Protein AF-A0A9D0AX98-F1 (afdb_monomer)

Radius of gyration: 14.26 Å; Cα contacts (8 Å, |Δi|>4): 79; chains: 1; bounding box: 37×27×44 Å

Solvent-accessible surface area (backbone atoms only — not comparable to full-atom values): 5545 Å² total; per-residue (Å²): 83,97,43,71,70,38,38,52,51,26,51,51,53,47,54,59,58,20,35,94,55,37,84,77,42,34,56,57,54,39,51,58,26,51,78,71,49,47,22,65,79,70,71,41,90,48,43,64,45,57,50,68,45,40,40,59,48,38,65,75,53,49,52,80,51,29,58,73,54,54,60,63,27,61,78,42,73,67,34,40,48,41,53,50,36,29,52,49,48,43,51,53,42,59,52,5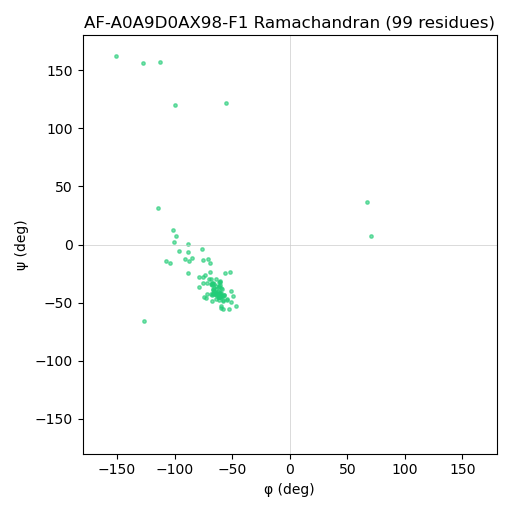6,68,69,75,77,117

Mean predicted aligned error: 4.75 Å

Secondary structure (DSSP, 8-state):
--SHHHHHHHHHHHHHHT-TTHHHHHHHHHHHHHHTTHHHHHT--SHHHHHHTHHHHIIIIIHHHHHHHHHHHTTSHHHHHHHHHHHHHHHHHHHTTTT--

Sequence (101 aa):
TSSYPGLVRAADLIGQLADPHYLRKLPTLFYEFQETGINEQLGYYSPYDLRVRYPSFYWGIVSSYIQNALHYLRVTQEGKQWIANLYSHVFSSEHKEFHNI

Foldseek 3Di:
DVDPVLLVVLVVLLCQLLPLCNLVCLQVVCVVCVVVVVCVVVVHPGSVVCLLCVLVCCVVPNVVSHPVVLVVLVPDPVSVSSVVSNVVSNVCSVCVVVVPD

pLDDT: mean 89.05, std 11.76, range [36.62, 97.62]

Structure (mmCIF, N/CA/C/O ba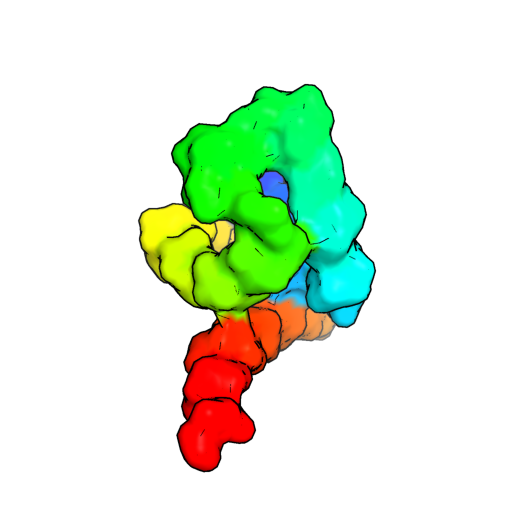ckbone):
data_AF-A0A9D0AX98-F1
#
_entry.id   AF-A0A9D0AX98-F1
#
loop_
_atom_site.group_PDB
_atom_site.id
_atom_site.type_symbol
_atom_site.label_atom_id
_atom_site.label_alt_id
_atom_site.label_comp_id
_atom_site.label_asym_id
_atom_site.label_entity_id
_atom_site.label_seq_id
_atom_site.pdbx_PDB_ins_code
_atom_site.Cartn_x
_atom_site.Cartn_y
_atom_site.Cartn_z
_atom_site.occupancy
_atom_site.B_iso_or_equiv
_atom_site.auth_seq_id
_atom_site.auth_comp_id
_atom_site.auth_asym_id
_atom_site.auth_atom_id
_atom_site.pdbx_PDB_model_num
ATOM 1 N N . THR A 1 1 ? -1.773 -4.318 -15.205 1.00 75.75 1 THR A N 1
ATOM 2 C CA . THR A 1 1 ? -0.602 -3.477 -15.552 1.00 75.75 1 THR A CA 1
ATOM 3 C C . THR A 1 1 ? -0.282 -3.417 -17.044 1.00 75.75 1 THR A C 1
ATOM 5 O O . THR A 1 1 ? 0.655 -2.723 -17.402 1.00 75.75 1 THR A O 1
ATOM 8 N N . SER A 1 2 ? -1.022 -4.093 -17.933 1.00 80.56 2 SER A N 1
ATOM 9 C CA . SER A 1 2 ? -0.791 -4.058 -19.391 1.00 80.56 2 SER A CA 1
ATOM 10 C C . SER A 1 2 ? -1.279 -2.774 -20.082 1.00 80.56 2 SER A C 1
ATOM 12 O O . SER A 1 2 ? -1.074 -2.604 -21.277 1.00 80.56 2 SER A O 1
ATOM 14 N N . SER A 1 3 ? -1.918 -1.867 -19.340 1.00 92.38 3 SER A N 1
ATOM 15 C CA . SER A 1 3 ? -2.385 -0.561 -19.806 1.00 92.38 3 SER A CA 1
ATOM 16 C C . SER A 1 3 ? -1.871 0.548 -18.889 1.00 92.38 3 SER A C 1
ATOM 18 O O . SER A 1 3 ? -1.616 0.294 -17.706 1.00 92.38 3 SER A O 1
ATOM 20 N N . TYR A 1 4 ? -1.777 1.783 -19.397 1.00 93.25 4 TYR A N 1
ATOM 21 C CA . TYR A 1 4 ? -1.367 2.940 -18.590 1.00 93.25 4 TYR A CA 1
ATOM 22 C C . TYR A 1 4 ? -2.217 3.121 -17.319 1.00 93.25 4 TYR A C 1
ATOM 24 O O . TYR A 1 4 ? -1.624 3.217 -16.244 1.00 93.25 4 TYR A O 1
ATOM 32 N N . PRO A 1 5 ? -3.567 3.048 -17.359 1.00 95.06 5 PRO A N 1
ATOM 33 C CA . PRO A 1 5 ? -4.371 3.137 -16.137 1.00 95.06 5 PRO A CA 1
ATOM 34 C C . PRO A 1 5 ? -4.078 2.004 -15.146 1.00 95.06 5 PRO A C 1
ATOM 36 O O . PRO A 1 5 ? -4.080 2.203 -13.933 1.00 95.06 5 PRO A O 1
ATOM 39 N N . GLY A 1 6 ? -3.808 0.796 -15.652 1.00 94.25 6 GLY A N 1
ATOM 40 C CA . GLY A 1 6 ? -3.454 -0.344 -14.812 1.00 94.25 6 GLY A CA 1
ATOM 41 C C . GLY A 1 6 ? -2.073 -0.213 -14.167 1.00 94.25 6 GLY A C 1
ATOM 42 O O . GLY A 1 6 ? -1.864 -0.764 -13.092 1.00 94.25 6 GLY A O 1
ATOM 43 N N . LEU A 1 7 ? -1.133 0.477 -14.816 1.00 94.56 7 LEU A N 1
ATOM 44 C CA . LEU A 1 7 ? 0.187 0.759 -14.257 1.00 94.56 7 LEU A CA 1
ATOM 45 C C . LEU A 1 7 ? 0.114 1.849 -13.183 1.00 94.56 7 LEU A C 1
ATOM 47 O O . LEU A 1 7 ? 0.658 1.654 -12.102 1.00 94.56 7 LEU A O 1
ATOM 51 N N . VAL A 1 8 ? -0.611 2.941 -13.449 1.00 95.88 8 VAL A N 1
ATOM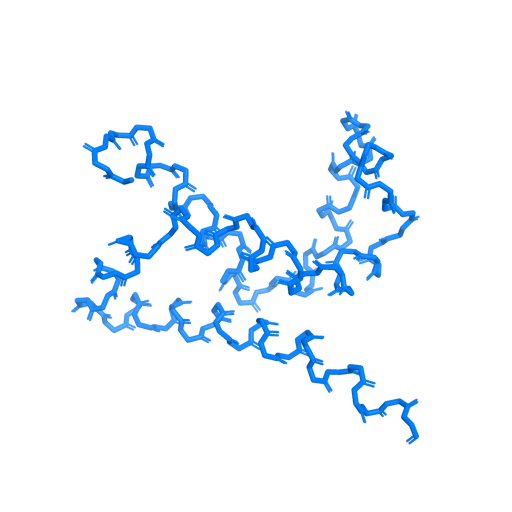 52 C CA . VAL A 1 8 ? -0.813 4.032 -12.481 1.00 95.88 8 VAL A CA 1
ATOM 53 C C . VAL A 1 8 ? -1.491 3.516 -11.215 1.00 95.88 8 VAL A C 1
ATOM 55 O O . VAL A 1 8 ? -1.004 3.773 -10.123 1.00 95.88 8 VAL A O 1
ATOM 58 N N . ARG A 1 9 ? -2.542 2.696 -11.348 1.00 95.25 9 ARG A N 1
ATOM 59 C CA . ARG A 1 9 ? -3.199 2.051 -10.199 1.00 95.25 9 ARG A CA 1
ATOM 60 C C . ARG A 1 9 ? -2.234 1.198 -9.378 1.00 95.25 9 ARG A C 1
ATOM 62 O O . ARG A 1 9 ? -2.270 1.233 -8.158 1.00 95.25 9 ARG A O 1
ATOM 69 N N . ALA A 1 10 ? -1.389 0.406 -10.037 1.00 95.81 10 ALA A N 1
ATOM 70 C CA . ALA A 1 10 ? -0.422 -0.421 -9.326 1.00 95.81 10 ALA A CA 1
ATOM 71 C C . ALA A 1 10 ? 0.628 0.437 -8.602 1.00 95.81 10 ALA A C 1
ATOM 73 O O . ALA A 1 10 ? 0.997 0.109 -7.479 1.00 95.81 10 ALA A O 1
ATOM 74 N N . ALA A 1 11 ? 1.079 1.533 -9.219 1.00 95.25 11 ALA A N 1
ATOM 75 C CA . ALA A 1 11 ? 2.010 2.473 -8.604 1.00 95.25 11 ALA A CA 1
ATOM 76 C C . ALA A 1 11 ? 1.402 3.174 -7.379 1.00 95.25 11 ALA A C 1
ATOM 78 O O . ALA A 1 11 ? 2.063 3.246 -6.349 1.00 95.25 11 ALA A O 1
ATOM 79 N N . ASP A 1 12 ? 0.147 3.617 -7.474 1.00 94.25 12 ASP A N 1
ATOM 80 C CA . ASP A 1 12 ? -0.607 4.226 -6.372 1.00 94.25 12 ASP A CA 1
ATOM 81 C C . ASP A 1 12 ? -0.745 3.265 -5.181 1.00 94.25 12 ASP A C 1
ATOM 83 O O . ASP A 1 12 ? -0.299 3.566 -4.073 1.00 94.25 12 ASP A O 1
ATOM 87 N N . LEU A 1 13 ? -1.231 2.044 -5.440 1.00 94.00 13 LEU A N 1
ATOM 88 C CA . LEU A 1 13 ? -1.365 1.007 -4.416 1.00 94.00 13 LEU A CA 1
ATOM 89 C C . LEU A 1 13 ? -0.023 0.684 -3.751 1.00 94.00 13 LEU A C 1
ATOM 91 O O . LEU A 1 13 ? 0.064 0.647 -2.525 1.00 94.00 13 LEU A O 1
ATOM 95 N N . ILE A 1 14 ? 1.038 0.461 -4.537 1.00 95.31 14 ILE A N 1
ATOM 96 C CA . ILE A 1 14 ? 2.368 0.185 -3.981 1.00 95.31 14 ILE A CA 1
ATOM 97 C C . ILE A 1 14 ? 2.842 1.375 -3.145 1.00 95.31 14 ILE A C 1
ATOM 99 O O . ILE A 1 14 ? 3.269 1.168 -2.015 1.00 95.31 14 ILE A O 1
ATOM 103 N N . GLY A 1 15 ? 2.743 2.601 -3.661 1.00 94.25 15 GLY A N 1
ATOM 104 C CA . GLY A 1 15 ? 3.182 3.809 -2.965 1.00 94.25 15 GLY A CA 1
ATOM 105 C C . GLY A 1 15 ? 2.501 3.984 -1.610 1.00 94.25 15 GLY A C 1
ATOM 106 O O . GLY A 1 15 ? 3.180 4.249 -0.622 1.00 94.25 15 GLY A O 1
ATOM 107 N N . GLN A 1 16 ? 1.187 3.758 -1.540 1.00 90.75 16 GLN A N 1
ATOM 108 C CA . GLN A 1 16 ? 0.438 3.841 -0.289 1.00 90.75 16 GLN A CA 1
ATOM 109 C C . GLN A 1 16 ? 0.835 2.730 0.692 1.00 90.75 16 GLN A C 1
ATOM 111 O O . GLN A 1 16 ? 1.103 2.998 1.859 1.00 90.75 16 GLN A O 1
ATOM 116 N N . LEU A 1 17 ? 0.888 1.478 0.235 1.00 91.38 17 LEU A N 1
ATOM 117 C CA . LEU A 1 17 ? 1.043 0.307 1.106 1.00 91.38 17 LEU A CA 1
ATOM 118 C C . LEU A 1 17 ? 2.491 0.083 1.565 1.00 91.38 17 LEU A C 1
ATOM 120 O O . LEU A 1 17 ? 2.723 -0.482 2.634 1.00 91.38 17 LEU A O 1
ATOM 124 N N . ALA A 1 18 ? 3.463 0.514 0.767 1.00 94.00 18 ALA A N 1
ATOM 125 C CA . ALA A 1 18 ? 4.887 0.338 1.021 1.00 94.00 18 ALA A CA 1
ATOM 126 C C . ALA A 1 18 ? 5.572 1.590 1.599 1.00 94.00 18 ALA A C 1
ATOM 128 O O . ALA A 1 18 ? 6.785 1.569 1.827 1.00 94.00 18 ALA A O 1
ATOM 129 N N . ASP A 1 19 ? 4.816 2.666 1.849 1.00 92.81 19 ASP A N 1
ATOM 130 C CA . ASP A 1 19 ? 5.324 3.896 2.460 1.00 92.81 19 ASP A CA 1
ATOM 131 C C . ASP A 1 19 ? 6.011 3.581 3.801 1.00 92.81 19 ASP A C 1
ATOM 133 O O . ASP A 1 19 ? 5.344 3.079 4.705 1.00 92.81 19 ASP A O 1
ATOM 137 N N . PRO A 1 20 ? 7.301 3.910 4.002 1.00 88.75 20 PRO A N 1
ATOM 138 C CA . PRO A 1 20 ? 7.998 3.695 5.276 1.00 88.75 20 PRO A CA 1
ATOM 139 C C . PRO A 1 20 ? 7.273 4.265 6.509 1.00 88.75 20 PRO A C 1
ATOM 141 O O . PRO A 1 20 ? 7.498 3.828 7.637 1.00 88.75 20 PRO A O 1
ATOM 144 N N . HIS A 1 21 ? 6.408 5.259 6.308 1.00 88.88 21 HIS A N 1
ATOM 145 C CA . HIS A 1 21 ? 5.622 5.918 7.341 1.00 88.88 21 HIS A CA 1
ATOM 146 C C . HIS A 1 21 ? 4.172 5.429 7.394 1.00 88.88 21 HIS A C 1
ATOM 148 O O . HIS A 1 21 ? 3.367 6.054 8.085 1.00 88.88 21 HIS A O 1
ATOM 154 N N . TYR A 1 22 ? 3.827 4.329 6.715 1.00 86.75 22 TYR A N 1
ATOM 155 C CA . TYR A 1 22 ? 2.458 3.826 6.580 1.00 86.75 22 TYR A CA 1
ATOM 156 C C . TYR A 1 22 ? 1.714 3.793 7.919 1.00 86.75 22 TYR A C 1
ATOM 158 O O . TYR A 1 22 ? 0.674 4.429 8.078 1.00 86.75 22 TYR A O 1
ATOM 166 N N . LEU A 1 23 ? 2.311 3.162 8.936 1.00 82.81 23 LEU A N 1
ATOM 167 C CA . LEU A 1 23 ? 1.709 3.057 10.269 1.00 82.81 23 LEU A CA 1
ATOM 168 C C . LEU A 1 23 ? 1.466 4.416 10.944 1.00 82.81 23 LEU A C 1
ATOM 170 O O . LEU A 1 23 ? 0.505 4.550 11.695 1.00 82.81 23 LEU A O 1
ATOM 174 N N . ARG A 1 24 ? 2.317 5.419 10.691 1.00 87.94 24 ARG A N 1
ATOM 175 C CA . ARG A 1 24 ? 2.137 6.781 11.223 1.00 87.94 24 ARG A CA 1
ATOM 176 C C . ARG A 1 24 ? 1.035 7.542 10.486 1.00 87.94 24 ARG A C 1
ATOM 178 O O . ARG A 1 24 ? 0.421 8.417 11.083 1.00 87.94 24 ARG A O 1
ATOM 185 N N . LYS A 1 25 ? 0.795 7.214 9.214 1.00 90.06 25 LYS A N 1
ATOM 186 C CA . LYS A 1 25 ? -0.201 7.862 8.349 1.00 90.06 25 LYS A CA 1
ATOM 187 C C . LYS A 1 25 ? -1.601 7.254 8.451 1.00 90.06 25 LYS A C 1
ATOM 189 O O . LYS A 1 25 ? -2.555 7.889 8.019 1.00 90.06 25 LYS A O 1
ATOM 194 N N . LEU A 1 26 ? -1.742 6.069 9.049 1.00 89.38 26 LEU A N 1
ATOM 195 C CA . LEU A 1 26 ? -3.033 5.392 9.221 1.00 89.38 26 LEU A CA 1
ATOM 196 C C . LEU A 1 26 ? -4.153 6.276 9.809 1.00 89.38 26 LEU A C 1
ATOM 198 O O . LEU A 1 26 ? -5.255 6.233 9.267 1.00 89.38 26 LEU A O 1
ATOM 202 N N . PRO A 1 27 ? -3.923 7.098 10.856 1.00 92.56 27 PRO A N 1
ATOM 203 C CA . PRO A 1 27 ? -4.960 8.001 11.356 1.00 92.56 27 PRO A CA 1
ATOM 204 C C . PRO A 1 27 ? -5.428 9.014 10.314 1.00 92.56 27 PRO A C 1
ATOM 206 O O . PRO A 1 27 ? -6.624 9.237 10.183 1.00 92.56 27 PRO A O 1
ATOM 209 N N . THR A 1 28 ? -4.504 9.591 9.546 1.00 93.50 28 THR A N 1
ATOM 210 C CA . THR A 1 28 ? -4.838 10.535 8.473 1.00 93.50 28 THR A CA 1
ATOM 211 C C . THR A 1 28 ? -5.650 9.849 7.378 1.00 93.50 28 THR A C 1
ATOM 213 O O . THR A 1 28 ? -6.713 10.344 7.027 1.00 93.50 28 THR A O 1
ATOM 216 N N . LEU A 1 29 ? -5.224 8.661 6.931 1.00 91.44 29 LEU A N 1
ATOM 217 C CA . LEU A 1 29 ? -5.949 7.871 5.930 1.00 91.44 29 LEU A CA 1
ATOM 218 C C . LEU A 1 29 ? -7.378 7.523 6.380 1.00 91.44 29 LEU A C 1
ATOM 220 O O . LEU A 1 29 ? -8.311 7.539 5.583 1.00 91.44 29 LEU A O 1
ATOM 224 N N . PHE A 1 30 ? -7.570 7.221 7.666 1.00 93.75 30 PHE A N 1
ATOM 225 C CA . PHE A 1 30 ? -8.907 6.985 8.209 1.00 93.75 30 PHE A CA 1
ATOM 226 C C . PHE A 1 30 ? -9.799 8.222 8.085 1.00 93.75 30 PHE A C 1
ATOM 228 O O . PHE A 1 30 ? -10.949 8.099 7.671 1.00 93.75 30 PHE A O 1
ATOM 235 N N . TYR A 1 31 ? -9.280 9.406 8.416 1.00 95.25 31 TYR A N 1
ATOM 236 C CA . TYR A 1 31 ? -10.057 10.636 8.296 1.00 95.25 31 TYR A CA 1
ATOM 237 C C . TYR A 1 31 ? -10.347 11.004 6.835 1.00 95.25 31 TYR A C 1
ATOM 239 O O . TYR A 1 31 ? -11.460 11.431 6.553 1.00 95.25 31 TYR A O 1
ATOM 247 N N . GLU A 1 32 ? -9.442 10.726 5.893 1.00 93.94 32 GLU A N 1
ATOM 248 C CA . GLU A 1 32 ? -9.724 10.845 4.450 1.00 93.94 32 GLU A CA 1
ATOM 249 C C . GLU A 1 32 ? -10.887 9.926 4.018 1.00 93.94 32 GLU A C 1
ATOM 251 O O . GLU A 1 32 ? -11.779 10.314 3.256 1.00 93.94 32 GLU A O 1
ATOM 256 N N . PHE A 1 33 ? -10.926 8.694 4.536 1.00 93.69 33 PHE A N 1
ATOM 257 C CA . PHE A 1 33 ? -12.045 7.780 4.288 1.00 93.69 33 PHE A CA 1
ATOM 258 C C . PHE A 1 33 ? -13.337 8.260 4.949 1.00 93.69 33 PHE A C 1
ATOM 260 O O . PHE A 1 33 ? -14.410 8.059 4.387 1.00 93.69 33 PHE A O 1
ATOM 267 N N . GLN A 1 34 ? -13.243 8.907 6.111 1.00 95.25 34 GLN A N 1
ATOM 268 C CA . GLN A 1 34 ? -14.387 9.503 6.795 1.00 95.25 34 GLN A CA 1
ATOM 269 C C . GLN A 1 34 ? -14.973 10.682 6.015 1.00 95.25 34 GLN A C 1
ATOM 271 O O . GLN A 1 34 ? -16.188 10.777 5.875 1.00 95.25 34 GLN A O 1
ATOM 276 N N . GLU A 1 35 ? -14.130 11.548 5.455 1.00 96.25 35 GLU A N 1
ATOM 277 C CA . GLU A 1 35 ? -14.561 12.693 4.640 1.00 96.25 35 GLU A CA 1
ATOM 278 C C . GLU A 1 35 ? -15.355 12.270 3.398 1.00 96.25 35 GLU A C 1
ATOM 280 O O . GLU A 1 35 ? -16.267 12.971 2.963 1.00 96.25 35 GLU A O 1
ATOM 285 N N . THR A 1 36 ? -15.029 11.107 2.838 1.00 94.38 36 THR A N 1
ATOM 286 C CA . THR A 1 36 ? -15.672 10.561 1.635 1.00 94.38 36 THR A CA 1
ATOM 287 C C . THR A 1 36 ? -16.792 9.560 1.939 1.00 94.38 36 THR A C 1
ATOM 289 O O . THR A 1 36 ? -17.461 9.098 1.015 1.00 94.38 36 THR A O 1
ATOM 292 N N . GLY A 1 37 ? -17.001 9.203 3.212 1.00 94.38 37 GLY A N 1
ATOM 293 C CA . GLY A 1 37 ? -17.932 8.151 3.642 1.00 94.38 37 GLY A CA 1
ATOM 294 C C . GLY A 1 37 ? -17.488 6.722 3.290 1.00 94.38 37 GLY A C 1
ATOM 295 O O . GLY A 1 37 ? -18.243 5.768 3.476 1.00 94.38 37 GLY A O 1
ATOM 296 N N . ILE A 1 38 ? -16.265 6.542 2.780 1.00 90.94 38 ILE A N 1
ATOM 297 C CA . ILE A 1 38 ? -15.700 5.230 2.432 1.00 90.94 38 ILE A CA 1
ATOM 298 C C . ILE A 1 38 ? -15.475 4.379 3.687 1.00 90.94 38 ILE A C 1
ATOM 300 O O . ILE A 1 38 ? -15.629 3.159 3.638 1.00 90.94 38 ILE A O 1
ATOM 304 N N . ASN A 1 39 ? -15.137 4.998 4.820 1.00 92.69 39 ASN A N 1
ATOM 305 C CA . ASN A 1 39 ? -14.942 4.286 6.084 1.00 92.69 39 ASN A CA 1
ATOM 306 C C . ASN A 1 39 ? -16.202 3.496 6.482 1.00 92.69 39 ASN A C 1
ATOM 308 O O . ASN A 1 39 ? -16.092 2.327 6.836 1.00 92.69 39 ASN A O 1
ATOM 312 N N . GLU A 1 40 ? -17.392 4.084 6.346 1.00 92.75 40 GLU A N 1
ATOM 313 C CA . GLU A 1 40 ? -18.664 3.423 6.653 1.00 92.75 40 GLU A CA 1
ATOM 314 C C . GLU A 1 40 ? -18.957 2.283 5.675 1.00 92.75 40 GLU A C 1
ATOM 316 O O . GLU A 1 40 ? -19.313 1.184 6.100 1.00 92.75 40 GLU A O 1
ATOM 321 N N . GLN A 1 41 ? -18.729 2.504 4.376 1.00 90.31 41 GLN A N 1
ATOM 322 C CA . GLN A 1 41 ? -18.903 1.474 3.343 1.00 90.31 41 GLN A CA 1
ATOM 323 C C . GLN A 1 41 ? -17.995 0.258 3.568 1.00 90.31 41 GLN A C 1
ATOM 325 O O . GLN A 1 41 ? -18.386 -0.873 3.279 1.00 90.31 41 GLN A O 1
ATOM 330 N N . LEU A 1 42 ? -16.788 0.483 4.092 1.00 86.56 42 LEU A N 1
ATOM 331 C CA . LEU A 1 42 ? -15.816 -0.564 4.409 1.00 86.56 42 LEU A CA 1
ATOM 332 C C . LEU A 1 42 ? -15.975 -1.134 5.833 1.00 86.56 42 LEU A C 1
ATOM 334 O O . LEU A 1 42 ? -15.310 -2.116 6.177 1.00 86.56 42 LEU A O 1
ATOM 338 N N . GLY A 1 43 ? -16.858 -0.556 6.655 1.00 90.50 43 GLY A N 1
ATOM 339 C CA . GLY A 1 43 ? -17.068 -0.953 8.049 1.00 90.50 43 GLY A CA 1
ATOM 340 C C . GLY A 1 43 ? -15.870 -0.651 8.955 1.00 90.50 43 GLY A C 1
ATOM 341 O O . GLY A 1 43 ? -15.532 -1.466 9.816 1.00 90.50 43 GLY A O 1
ATOM 342 N N . TYR A 1 44 ? -15.186 0.470 8.719 1.00 92.56 44 TYR A N 1
ATOM 343 C CA . TYR A 1 44 ? -14.081 0.979 9.532 1.00 92.56 44 TYR A CA 1
ATOM 344 C C . TYR A 1 44 ? -14.601 2.074 10.465 1.00 92.56 44 TYR A C 1
ATOM 346 O O . TYR A 1 44 ? -15.082 3.114 10.015 1.00 92.56 44 TYR A O 1
ATOM 354 N N . TYR A 1 45 ? -14.457 1.863 11.769 1.00 93.81 45 TYR A N 1
ATOM 355 C CA . TYR A 1 45 ? -14.937 2.766 12.817 1.00 93.81 45 TYR A CA 1
ATOM 356 C C . TYR A 1 45 ? -13.798 3.523 13.504 1.00 93.81 45 TYR A C 1
ATOM 358 O O . TYR A 1 45 ? -14.033 4.496 14.216 1.00 93.81 45 TYR A O 1
ATOM 366 N N . SER A 1 46 ? -12.555 3.091 13.295 1.00 93.69 46 SER A N 1
ATOM 367 C CA . SER A 1 46 ? -11.364 3.719 13.851 1.00 93.69 46 SER A CA 1
ATOM 368 C C . SER A 1 46 ? -10.129 3.521 12.959 1.00 93.69 46 SER A C 1
ATOM 370 O O . SER A 1 46 ? -10.071 2.574 12.169 1.00 93.69 46 SER A O 1
ATOM 372 N N . PRO A 1 47 ? -9.065 4.329 13.141 1.00 90.44 47 PRO A N 1
ATOM 373 C CA . PRO A 1 47 ? -7.769 4.081 12.505 1.00 90.44 47 PRO A CA 1
ATOM 374 C C . PRO A 1 47 ? -7.171 2.699 12.802 1.00 90.44 47 PRO A C 1
ATOM 376 O O . PRO A 1 47 ? -6.346 2.202 12.036 1.00 90.44 47 PRO A O 1
ATOM 379 N N . TYR A 1 48 ? -7.558 2.078 13.921 1.00 89.75 48 TYR A N 1
ATOM 380 C CA . TYR A 1 48 ? -7.110 0.736 14.278 1.00 89.75 48 TYR A CA 1
ATOM 381 C C . TYR A 1 48 ? -7.665 -0.320 13.313 1.00 89.75 48 TYR A C 1
ATOM 383 O O . TYR A 1 48 ? -6.939 -1.245 12.946 1.00 89.75 48 TYR A O 1
ATOM 391 N N . ASP A 1 49 ? -8.890 -0.137 12.814 1.00 90.75 49 ASP A N 1
ATOM 392 C CA . ASP A 1 49 ? -9.525 -1.081 11.887 1.00 90.75 49 ASP A CA 1
ATOM 393 C C . ASP A 1 49 ? -8.765 -1.182 10.563 1.00 90.75 49 ASP A C 1
ATOM 395 O O . ASP A 1 49 ? -8.622 -2.278 10.019 1.00 90.75 49 ASP A O 1
ATOM 399 N N . LEU A 1 50 ? -8.194 -0.068 10.084 1.00 88.69 50 LEU A N 1
ATOM 400 C CA . LEU A 1 50 ? -7.328 -0.062 8.899 1.00 88.69 50 LEU A CA 1
ATOM 401 C C . LEU A 1 50 ? -6.100 -0.951 9.077 1.00 88.69 50 LEU A C 1
ATOM 403 O O . LEU A 1 50 ? -5.665 -1.608 8.135 1.00 88.69 50 LEU A O 1
ATOM 407 N N . ARG A 1 51 ? -5.536 -0.982 10.287 1.00 86.00 51 ARG A N 1
ATOM 408 C CA . ARG A 1 51 ? -4.367 -1.805 10.591 1.00 86.00 51 ARG A CA 1
ATOM 409 C C . ARG A 1 51 ? -4.723 -3.284 10.658 1.00 86.00 51 ARG A C 1
ATOM 411 O O . ARG A 1 51 ? -4.001 -4.095 10.090 1.00 86.00 51 ARG A O 1
ATOM 418 N N . VAL A 1 52 ? -5.815 -3.624 11.341 1.00 87.19 52 VAL A N 1
ATOM 419 C CA . VAL A 1 52 ? -6.268 -5.017 11.503 1.00 87.19 52 VAL A CA 1
ATOM 420 C C . VAL A 1 52 ? -6.686 -5.613 10.162 1.00 87.19 52 VAL A C 1
ATOM 422 O O . VAL A 1 52 ? -6.359 -6.753 9.853 1.00 87.19 52 VAL A O 1
ATOM 425 N N . ARG A 1 53 ? -7.367 -4.832 9.321 1.00 86.75 53 ARG A N 1
ATOM 426 C CA . ARG A 1 53 ? -7.866 -5.297 8.019 1.00 86.75 53 ARG A CA 1
ATOM 427 C C . ARG A 1 53 ? -6.859 -5.135 6.882 1.00 86.75 53 ARG A C 1
ATOM 429 O O . ARG A 1 53 ? -7.146 -5.521 5.752 1.00 86.75 53 ARG A O 1
ATOM 436 N N . TYR A 1 54 ? -5.667 -4.618 7.169 1.00 86.06 54 TYR A N 1
ATOM 437 C CA . TYR A 1 54 ? -4.606 -4.463 6.180 1.00 86.06 54 TYR A CA 1
ATOM 438 C C . TYR A 1 54 ? -4.268 -5.773 5.446 1.00 86.06 54 TYR A C 1
ATOM 440 O O . TYR A 1 54 ? -4.236 -5.751 4.213 1.00 86.06 54 TYR A O 1
ATOM 448 N N . PRO A 1 55 ? -4.064 -6.925 6.126 1.00 88.81 55 PRO A N 1
ATOM 449 C CA . PRO A 1 55 ? -3.714 -8.163 5.431 1.00 88.81 55 PRO A CA 1
ATOM 450 C C . PRO A 1 55 ? -4.827 -8.658 4.507 1.00 88.81 55 PRO A C 1
ATOM 452 O O . PRO A 1 55 ? -4.561 -9.040 3.369 1.00 88.81 55 PRO A O 1
ATOM 455 N N . SER A 1 56 ? -6.085 -8.613 4.958 1.00 87.81 56 SER A N 1
ATOM 456 C CA . SER A 1 56 ? -7.221 -9.063 4.148 1.00 87.81 56 SER A CA 1
ATOM 457 C C . SER A 1 56 ? -7.444 -8.160 2.934 1.00 87.81 56 SER A C 1
ATOM 459 O O . SER A 1 56 ? -7.685 -8.665 1.838 1.00 87.81 56 SER A O 1
ATOM 461 N N . PHE A 1 57 ? -7.270 -6.844 3.087 1.00 86.88 57 PHE A N 1
ATOM 462 C CA . PHE A 1 57 ? -7.272 -5.901 1.969 1.00 86.88 57 PHE A CA 1
ATOM 463 C C . PHE A 1 57 ? -6.131 -6.180 0.979 1.00 86.88 57 PHE A C 1
ATOM 465 O O . PHE A 1 57 ? -6.352 -6.234 -0.237 1.00 86.88 57 PHE A O 1
ATOM 472 N N . TYR A 1 58 ? -4.917 -6.412 1.489 1.00 91.12 58 TYR A N 1
ATOM 473 C CA . TYR A 1 58 ? -3.757 -6.718 0.660 1.00 91.12 58 TYR A CA 1
ATOM 474 C C . TYR A 1 58 ? -3.982 -7.987 -0.169 1.00 91.12 58 TYR A C 1
ATOM 476 O O . TYR A 1 58 ? -3.877 -7.955 -1.396 1.00 91.12 58 TYR A O 1
ATOM 484 N N . TRP A 1 59 ? -4.331 -9.102 0.474 1.00 91.06 59 TRP A N 1
ATOM 485 C CA . TRP A 1 59 ? -4.484 -10.380 -0.216 1.00 91.06 59 TRP A CA 1
ATOM 486 C C . TRP A 1 59 ? -5.725 -10.429 -1.100 1.00 91.06 59 TRP A C 1
ATOM 488 O O . TRP A 1 59 ? -5.626 -10.887 -2.238 1.00 91.06 59 TRP A O 1
ATOM 498 N N . GLY A 1 60 ? -6.860 -9.923 -0.613 1.00 89.31 60 GLY A 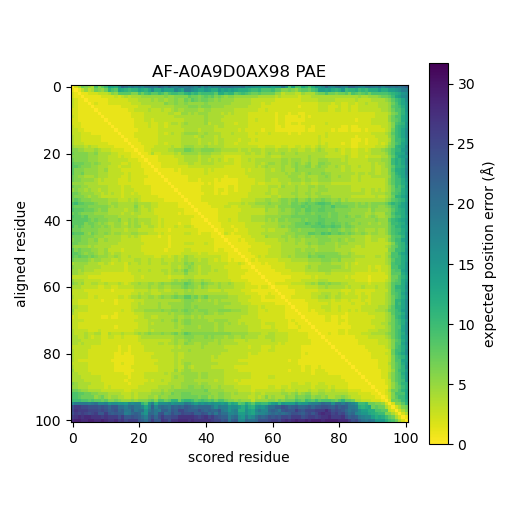N 1
ATOM 499 C CA . GLY A 1 60 ? -8.144 -10.007 -1.308 1.00 89.31 60 GLY A CA 1
ATOM 500 C C . GLY A 1 60 ? -8.268 -9.081 -2.516 1.00 89.31 60 GLY A C 1
ATOM 501 O O . GLY A 1 60 ? -9.0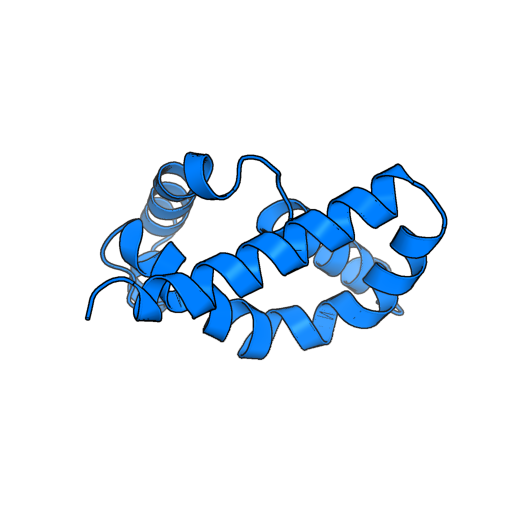22 -9.384 -3.437 1.00 89.31 60 GLY A O 1
ATOM 502 N N . ILE A 1 61 ? -7.535 -7.963 -2.535 1.00 88.12 61 ILE A N 1
ATOM 503 C CA . ILE A 1 61 ? -7.667 -6.944 -3.584 1.00 88.12 61 ILE A CA 1
ATOM 504 C C . ILE A 1 61 ? -6.307 -6.635 -4.205 1.00 88.12 61 ILE A C 1
ATOM 506 O O . ILE A 1 61 ? -6.081 -6.919 -5.384 1.00 88.12 61 ILE A O 1
ATOM 510 N N . VAL A 1 62 ? -5.395 -6.058 -3.421 1.00 92.12 62 VAL A N 1
ATOM 511 C CA . VAL A 1 62 ? -4.156 -5.442 -3.924 1.00 92.12 62 VAL A CA 1
ATOM 512 C C . VAL A 1 62 ? -3.274 -6.449 -4.652 1.00 92.12 62 VAL A C 1
ATOM 514 O O . VAL A 1 62 ? -2.763 -6.143 -5.732 1.00 92.12 62 VAL A O 1
ATOM 517 N N . SER A 1 63 ? -3.102 -7.639 -4.074 1.00 93.06 63 SER A N 1
ATOM 518 C CA . SER A 1 63 ? -2.159 -8.659 -4.531 1.00 93.0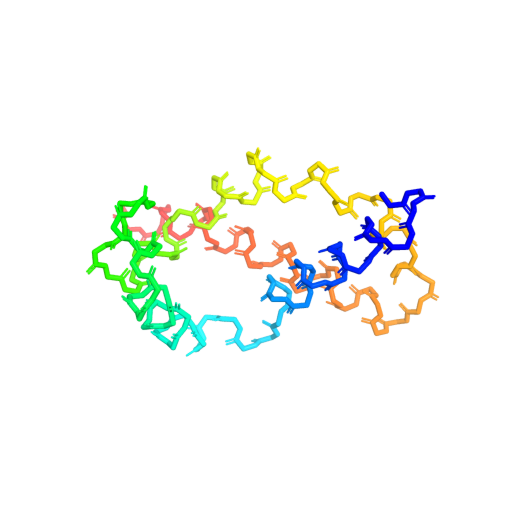6 63 SER A CA 1
ATOM 519 C C . SER A 1 63 ? -2.312 -8.942 -6.027 1.00 93.06 63 SER A C 1
ATOM 521 O O . SER A 1 63 ? -1.308 -9.011 -6.734 1.00 93.06 63 SER A O 1
ATOM 523 N N . SER A 1 64 ? -3.549 -8.992 -6.529 1.00 92.62 64 SER A N 1
ATOM 524 C CA . SER A 1 64 ? -3.880 -9.260 -7.931 1.00 92.62 64 SER A CA 1
ATOM 525 C C . SER A 1 64 ? -3.471 -8.137 -8.895 1.00 92.62 64 SER A C 1
ATOM 527 O O . SER A 1 64 ? -3.135 -8.396 -10.052 1.00 92.62 64 SER A O 1
ATOM 529 N N . TYR A 1 65 ? -3.446 -6.884 -8.431 1.00 92.38 65 TYR A N 1
ATOM 530 C CA . TYR A 1 65 ? -3.183 -5.716 -9.272 1.00 92.38 65 TYR A CA 1
ATOM 531 C C . TYR A 1 65 ? -1.697 -5.373 -9.395 1.00 92.38 65 TYR A C 1
ATOM 533 O O . TYR A 1 65 ? -1.301 -4.757 -10.389 1.00 92.38 65 TYR A O 1
ATOM 541 N N . ILE A 1 66 ? -0.874 -5.766 -8.417 1.00 95.06 66 ILE A N 1
ATOM 542 C CA . ILE A 1 66 ? 0.497 -5.253 -8.293 1.00 95.06 66 ILE A CA 1
ATOM 543 C C . ILE A 1 66 ? 1.597 -6.218 -8.753 1.00 95.06 66 ILE A C 1
ATOM 545 O O . ILE A 1 66 ? 2.705 -5.749 -8.996 1.00 95.06 66 ILE A O 1
ATOM 549 N N . GLN A 1 67 ? 1.337 -7.525 -8.926 1.00 92.56 67 GLN A N 1
ATOM 550 C CA . GLN A 1 67 ? 2.403 -8.527 -9.168 1.00 92.56 67 GLN A CA 1
ATOM 551 C C . GLN A 1 67 ? 3.362 -8.151 -10.302 1.00 92.56 67 GLN A C 1
ATOM 553 O O . GLN A 1 67 ? 4.580 -8.127 -10.129 1.00 92.56 67 GLN A O 1
ATOM 558 N N . ASN A 1 68 ? 2.808 -7.780 -11.454 1.00 92.38 68 ASN A N 1
ATOM 559 C CA . ASN A 1 68 ? 3.605 -7.374 -12.607 1.00 92.38 68 ASN A CA 1
ATOM 560 C C . ASN A 1 68 ? 4.387 -6.074 -12.349 1.00 92.38 68 ASN A C 1
ATOM 562 O O . ASN A 1 68 ? 5.497 -5.922 -12.846 1.00 92.38 68 ASN A O 1
ATOM 566 N N . ALA A 1 69 ? 3.839 -5.137 -11.567 1.00 94.25 69 ALA A N 1
ATOM 567 C CA . ALA A 1 69 ? 4.540 -3.902 -11.213 1.00 94.25 69 ALA A CA 1
ATOM 568 C C . ALA A 1 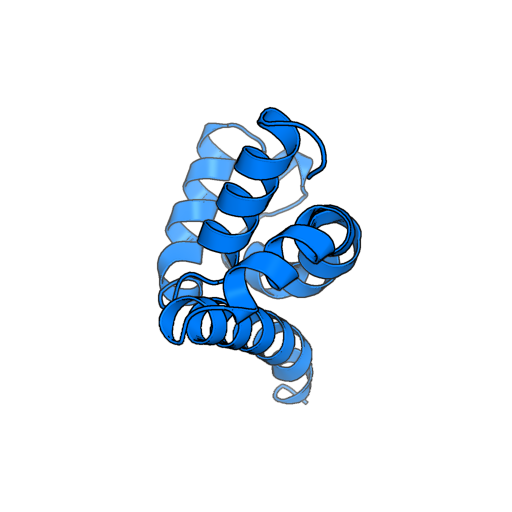69 ? 5.689 -4.159 -10.223 1.00 94.25 69 ALA A C 1
ATOM 570 O O . ALA A 1 69 ? 6.745 -3.537 -10.337 1.00 94.25 69 ALA A O 1
ATOM 571 N N . LEU A 1 70 ? 5.542 -5.137 -9.320 1.00 95.56 70 LEU A N 1
ATOM 572 C CA . LEU A 1 70 ? 6.632 -5.572 -8.442 1.00 95.56 70 LEU A CA 1
ATOM 573 C C . LEU A 1 70 ? 7.828 -6.101 -9.243 1.00 95.56 70 LEU A C 1
ATOM 575 O O . LEU A 1 70 ? 8.963 -5.943 -8.805 1.00 95.56 70 LEU A O 1
ATOM 579 N N . HIS A 1 71 ? 7.617 -6.699 -10.422 1.00 94.81 71 HIS A N 1
ATOM 580 C CA . HIS A 1 71 ? 8.728 -7.116 -11.285 1.00 94.81 71 HIS A CA 1
ATOM 581 C C . HIS A 1 71 ? 9.557 -5.928 -11.782 1.00 94.81 71 HIS A C 1
ATOM 583 O O . HIS A 1 71 ? 10.783 -6.018 -11.787 1.00 94.81 71 HIS A O 1
ATOM 589 N N . TYR A 1 72 ? 8.922 -4.802 -12.113 1.00 94.75 72 TYR A N 1
ATOM 590 C CA . TYR A 1 72 ? 9.634 -3.590 -12.529 1.00 94.75 72 TYR A CA 1
ATOM 591 C C . TYR A 1 72 ? 10.475 -2.992 -11.395 1.00 94.75 72 TYR A C 1
ATOM 593 O O . TYR A 1 72 ? 11.605 -2.565 -11.619 1.00 94.75 72 TYR A O 1
ATOM 601 N N . LEU A 1 73 ? 9.977 -3.038 -10.156 1.00 96.31 73 LEU A N 1
ATOM 602 C CA . LEU A 1 73 ? 10.702 -2.529 -8.987 1.00 96.31 73 LEU A CA 1
ATOM 603 C C . LEU A 1 73 ? 11.939 -3.364 -8.612 1.00 96.31 73 LEU A C 1
ATOM 605 O O . LEU A 1 73 ? 12.814 -2.876 -7.904 1.00 96.31 73 LEU A O 1
ATOM 609 N N . ARG A 1 74 ? 12.079 -4.600 -9.109 1.00 96.75 74 ARG A N 1
ATOM 610 C CA . ARG A 1 74 ? 13.255 -5.445 -8.820 1.00 96.75 74 ARG A CA 1
ATOM 611 C C . ARG A 1 74 ? 14.541 -4.970 -9.500 1.00 96.75 74 ARG A C 1
ATOM 613 O O . ARG A 1 74 ? 15.608 -5.478 -9.161 1.00 96.75 74 ARG A O 1
ATOM 620 N N . VAL A 1 75 ? 14.457 -4.044 -10.454 1.00 97.19 75 VAL A N 1
ATOM 621 C CA . VAL A 1 75 ? 15.606 -3.611 -11.265 1.00 97.19 75 VAL A CA 1
ATOM 622 C C . VAL A 1 75 ? 16.551 -2.691 -10.484 1.00 97.19 75 VAL A C 1
ATOM 624 O O . VAL A 1 75 ? 17.762 -2.764 -10.677 1.00 97.19 75 VAL A O 1
ATOM 627 N N . THR A 1 76 ? 16.034 -1.868 -9.567 1.00 97.50 76 THR A N 1
ATOM 628 C CA . THR A 1 76 ? 16.833 -0.904 -8.790 1.00 97.50 76 THR A CA 1
ATOM 629 C C . THR A 1 76 ? 16.885 -1.272 -7.309 1.00 97.50 76 THR A C 1
ATOM 631 O O . THR A 1 76 ? 16.017 -1.976 -6.792 1.00 97.50 76 THR A O 1
ATOM 634 N N . GLN A 1 77 ? 17.910 -0.790 -6.600 1.00 97.56 77 GLN A N 1
ATOM 635 C CA . GLN A 1 77 ? 18.020 -1.008 -5.155 1.00 97.56 77 GLN A CA 1
ATOM 636 C C . GLN A 1 77 ? 16.876 -0.329 -4.391 1.00 97.56 77 GLN A C 1
ATOM 638 O O . GLN A 1 77 ? 16.289 -0.930 -3.495 1.00 97.56 77 GLN A O 1
ATOM 643 N N . GLU A 1 78 ? 16.519 0.893 -4.784 1.00 96.62 78 GLU A N 1
ATOM 644 C CA . GLU A 1 78 ? 15.390 1.620 -4.203 1.00 96.62 78 GLU A CA 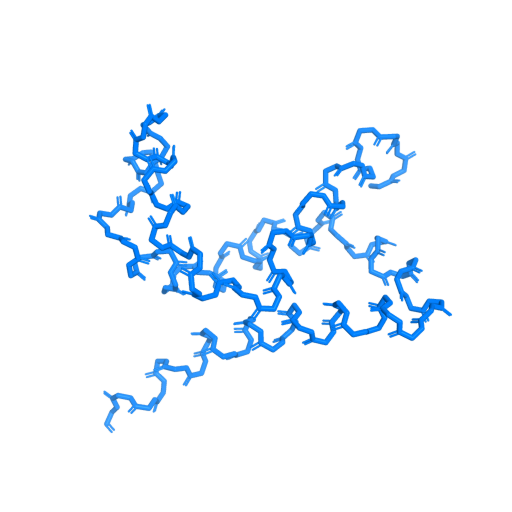1
ATOM 645 C C . GLU A 1 78 ? 14.075 0.869 -4.419 1.00 96.62 78 GLU A C 1
ATOM 647 O O . GLU A 1 78 ? 13.314 0.674 -3.475 1.00 96.62 78 GLU A O 1
ATOM 652 N N . GLY A 1 79 ? 13.823 0.360 -5.629 1.00 96.69 79 GLY A N 1
ATOM 653 C CA . GLY A 1 79 ? 12.614 -0.411 -5.908 1.00 96.69 79 GLY A CA 1
ATOM 654 C C . GLY A 1 79 ? 12.533 -1.693 -5.074 1.00 96.69 79 GLY A C 1
ATOM 655 O O . GLY A 1 79 ? 11.478 -1.999 -4.519 1.00 96.69 79 GLY A O 1
ATOM 656 N N . LYS A 1 80 ? 13.654 -2.400 -4.876 1.00 97.62 80 LYS A N 1
ATOM 657 C CA . LYS A 1 80 ? 13.715 -3.545 -3.949 1.00 97.62 80 LYS A CA 1
ATOM 658 C C . LYS A 1 80 ? 13.402 -3.143 -2.506 1.00 97.62 80 LYS A C 1
ATOM 660 O O . LYS A 1 80 ? 12.736 -3.910 -1.814 1.00 97.62 80 LYS A O 1
ATOM 665 N N . GLN A 1 81 ? 13.829 -1.959 -2.063 1.00 96.88 81 GLN A N 1
ATOM 666 C CA . GLN A 1 8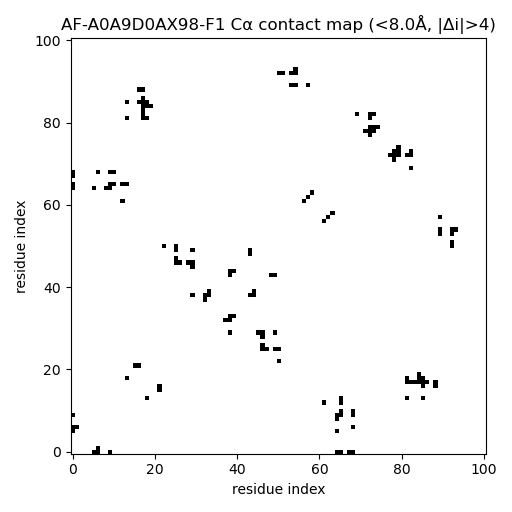1 ? 13.494 -1.450 -0.731 1.00 96.88 81 GLN A CA 1
ATOM 667 C C . GLN A 1 81 ? 11.987 -1.207 -0.583 1.00 96.88 81 GLN A C 1
ATOM 669 O O . GLN A 1 81 ? 11.407 -1.597 0.427 1.00 96.88 81 GLN A O 1
ATOM 674 N N . TRP A 1 82 ? 11.332 -0.640 -1.600 1.00 96.31 82 TRP A N 1
ATOM 675 C CA . TRP A 1 82 ? 9.873 -0.492 -1.618 1.00 96.31 82 TRP A CA 1
ATOM 676 C C . TRP A 1 82 ? 9.158 -1.849 -1.539 1.00 96.31 82 TRP A C 1
ATOM 678 O O . TRP A 1 82 ? 8.227 -2.010 -0.753 1.00 96.31 82 TRP A O 1
ATOM 688 N N . ILE A 1 83 ? 9.633 -2.862 -2.272 1.00 96.38 83 ILE A N 1
ATOM 689 C CA . ILE A 1 83 ? 9.101 -4.231 -2.162 1.00 96.38 83 ILE A CA 1
ATOM 690 C C . ILE A 1 83 ? 9.278 -4.781 -0.734 1.00 96.38 83 ILE A C 1
ATOM 692 O O . ILE A 1 83 ? 8.353 -5.375 -0.182 1.00 96.38 83 ILE A O 1
ATOM 696 N N . ALA A 1 84 ? 10.448 -4.584 -0.122 1.00 95.56 84 ALA A N 1
ATOM 697 C CA . ALA A 1 84 ? 10.721 -5.057 1.233 1.00 95.56 84 ALA A CA 1
ATOM 698 C C . ALA A 1 84 ? 9.820 -4.376 2.276 1.00 95.56 84 ALA A C 1
ATOM 700 O O . ALA A 1 84 ? 9.277 -5.053 3.148 1.00 95.56 84 ALA A O 1
ATOM 701 N N . ASN A 1 85 ? 9.610 -3.061 2.160 1.00 94.56 85 ASN A N 1
ATOM 702 C CA . ASN A 1 85 ? 8.713 -2.317 3.045 1.00 94.56 85 ASN A CA 1
ATOM 703 C C . ASN A 1 85 ? 7.273 -2.827 2.935 1.00 94.56 85 ASN A C 1
ATOM 705 O O . ASN A 1 85 ? 6.638 -3.071 3.958 1.00 94.56 85 ASN A O 1
ATOM 709 N N . LEU A 1 86 ? 6.789 -3.050 1.706 1.00 94.00 86 LEU A N 1
ATOM 710 C CA . LEU A 1 86 ? 5.461 -3.609 1.453 1.00 94.00 86 LEU A CA 1
ATOM 711 C C . LEU A 1 86 ? 5.252 -4.915 2.222 1.00 94.00 86 LEU A C 1
ATOM 713 O O . LEU A 1 86 ? 4.319 -5.037 3.013 1.00 94.00 86 LEU A O 1
ATOM 717 N N . TYR A 1 87 ? 6.145 -5.885 2.015 1.00 92.31 87 TYR A N 1
ATOM 718 C CA . TYR A 1 87 ? 6.029 -7.188 2.662 1.00 92.31 87 TYR A CA 1
ATOM 719 C C . TYR A 1 87 ? 6.238 -7.109 4.174 1.00 92.31 87 TYR A C 1
ATOM 721 O O . TYR A 1 87 ? 5.568 -7.828 4.908 1.00 92.31 87 TYR A O 1
ATOM 729 N N . SER A 1 88 ? 7.095 -6.205 4.653 1.00 91.12 88 SER A N 1
ATOM 730 C CA . SER A 1 88 ? 7.266 -5.952 6.085 1.00 91.12 88 SER A CA 1
ATOM 731 C C . SER A 1 88 ? 5.972 -5.458 6.740 1.00 91.12 88 SER A C 1
ATOM 733 O O . SER A 1 88 ? 5.624 -5.924 7.826 1.00 91.12 88 SER A O 1
ATOM 735 N N . HIS A 1 89 ? 5.212 -4.570 6.087 1.00 88.81 89 HIS A N 1
ATOM 736 C CA . HIS A 1 89 ? 3.920 -4.107 6.606 1.00 88.81 89 HIS A CA 1
ATOM 737 C C . HIS A 1 89 ? 2.855 -5.200 6.600 1.00 88.81 89 HIS A C 1
ATOM 739 O O . HIS A 1 89 ? 2.146 -5.334 7.600 1.00 88.81 89 HIS A O 1
ATOM 745 N N . VAL A 1 90 ? 2.767 -5.996 5.526 1.00 88.56 90 VAL A N 1
ATOM 746 C CA . VAL A 1 90 ? 1.857 -7.155 5.457 1.00 88.56 90 VAL A CA 1
ATOM 747 C C . VAL A 1 90 ? 2.179 -8.121 6.596 1.00 88.56 90 VAL A C 1
ATOM 749 O O . VAL A 1 90 ? 1.333 -8.356 7.456 1.00 88.56 90 VAL A O 1
ATOM 752 N N . PHE A 1 91 ? 3.435 -8.565 6.681 1.00 87.62 91 PHE A N 1
ATOM 753 C CA . PHE A 1 91 ? 3.901 -9.500 7.701 1.00 87.62 91 PHE A CA 1
ATOM 754 C C . PHE A 1 91 ? 3.670 -8.967 9.120 1.00 87.62 91 PHE A C 1
ATOM 756 O O . PHE A 1 91 ? 3.119 -9.663 9.969 1.00 87.62 91 PHE A O 1
ATOM 763 N N . SER A 1 92 ? 4.037 -7.710 9.383 1.00 84.62 92 SER A N 1
ATOM 764 C CA . SER A 1 92 ? 3.851 -7.081 10.696 1.00 84.62 92 SER A CA 1
ATOM 765 C C . SER A 1 92 ? 2.381 -6.938 11.083 1.00 84.62 92 SER A C 1
ATOM 767 O O . SER A 1 92 ? 2.072 -6.913 12.271 1.00 84.62 92 SER A O 1
ATOM 769 N N . SER A 1 93 ? 1.479 -6.783 10.116 1.00 81.81 93 SER A N 1
ATOM 770 C CA . SER A 1 93 ? 0.044 -6.662 10.389 1.00 81.81 93 SER A CA 1
ATOM 771 C C . SER A 1 93 ? -0.579 -8.032 10.662 1.00 81.81 93 SER A C 1
ATOM 773 O O . SER A 1 93 ? -1.378 -8.141 11.582 1.00 81.81 93 SER A O 1
ATOM 775 N N . GLU A 1 94 ? -0.135 -9.080 9.962 1.00 84.56 94 GLU A N 1
ATOM 776 C CA . GLU A 1 94 ? -0.539 -10.473 10.219 1.00 84.56 94 GLU A CA 1
ATOM 777 C C . GLU A 1 94 ? -0.039 -10.992 11.574 1.00 84.56 94 GLU A C 1
ATOM 779 O O . GLU A 1 94 ? -0.770 -11.650 12.307 1.00 84.56 94 GLU A O 1
ATOM 784 N N . HIS A 1 95 ? 1.210 -10.684 11.939 1.00 81.19 95 HIS A N 1
ATOM 785 C CA . HIS A 1 95 ? 1.863 -11.309 13.095 1.00 81.19 95 HIS A CA 1
ATOM 786 C C . HIS A 1 95 ? 1.677 -10.547 14.411 1.00 81.19 95 HIS A C 1
ATOM 788 O O . HIS A 1 95 ? 1.955 -11.088 15.479 1.00 81.19 95 HIS A O 1
ATOM 794 N N . LYS A 1 96 ? 1.181 -9.305 14.384 1.00 64.69 96 LYS A N 1
ATOM 795 C CA . LYS A 1 96 ? 0.852 -8.575 15.620 1.00 64.69 96 LYS A CA 1
ATOM 796 C C . LYS A 1 96 ? -0.434 -9.058 16.288 1.00 64.69 96 LYS A C 1
ATOM 798 O O . LYS A 1 96 ? -0.613 -8.758 17.464 1.00 64.69 96 LYS A O 1
ATOM 803 N N . GLU A 1 97 ? -1.264 -9.847 15.605 1.00 53.00 97 GLU A N 1
ATOM 804 C CA . GLU A 1 97 ? -2.330 -10.604 16.274 1.00 53.00 97 GLU A CA 1
ATOM 805 C C . GLU A 1 97 ? -1.778 -11.735 17.162 1.00 53.00 97 GLU A C 1
ATOM 807 O O . GLU A 1 97 ? -2.408 -12.089 18.152 1.00 53.00 97 GLU A O 1
ATOM 812 N N . PHE A 1 98 ? -0.564 -12.241 16.904 1.00 46.00 98 PHE A N 1
ATOM 813 C CA . PHE A 1 98 ? 0.028 -13.345 17.677 1.00 46.00 98 PHE A CA 1
ATOM 814 C C . PHE A 1 98 ? 0.747 -12.919 18.968 1.00 46.00 98 PHE A C 1
ATOM 816 O O . PHE A 1 98 ? 1.096 -13.779 19.768 1.00 46.00 98 PHE A O 1
ATOM 823 N N . HIS A 1 99 ? 0.998 -11.622 19.186 1.00 40.38 99 HIS A N 1
ATOM 824 C CA . HIS A 1 99 ? 1.711 -11.118 20.376 1.00 40.38 99 HIS A CA 1
ATOM 825 C C . HIS A 1 99 ? 0.787 -10.574 21.482 1.00 40.38 99 HIS A C 1
ATOM 827 O O . HIS A 1 99 ? 1.278 -10.011 22.456 1.00 40.38 99 HIS A O 1
ATOM 833 N N . ASN A 1 100 ? -0.530 -10.747 21.337 1.00 36.75 100 ASN A N 1
ATOM 834 C CA . ASN A 1 100 ? -1.538 -10.380 22.338 1.00 36.75 100 ASN A CA 1
ATOM 835 C C . ASN A 1 100 ? -2.273 -11.613 22.912 1.00 36.75 100 ASN A C 1
ATOM 837 O O . ASN A 1 100 ? -3.454 -11.514 23.246 1.00 36.75 100 ASN A O 1
ATOM 841 N N . ILE A 1 101 ? -1.591 -12.762 23.001 1.00 36.62 101 ILE A N 1
ATOM 842 C CA . ILE A 1 101 ? -2.069 -13.967 23.705 1.00 36.62 101 ILE A CA 1
ATOM 843 C C . ILE A 1 101 ? -1.286 -14.119 25.007 1.00 36.62 101 ILE A C 1
ATOM 845 O O . ILE A 1 101 ? -0.041 -14.013 24.941 1.00 36.62 101 ILE A O 1
#